Protein AF-A0A816IFF3-F1 (afdb_monomer_lite)

Foldseek 3Di:
DVVVVVVVVVVVVVCCCVVPCVVPVPVVVCVPPDPDDPPPDDDDDPPPDPPPPPPDDDDDDDD

pLDDT: mean 71.09, std 11.72, range [53.28, 90.5]

Structure (mmCIF, N/CA/C/O backbone):
data_AF-A0A816IFF3-F1
#
_entry.id   AF-A0A816IFF3-F1
#
loop_
_atom_site.group_PDB
_atom_site.id
_atom_site.type_symbol
_atom_site.label_atom_id
_atom_site.label_alt_id
_atom_site.label_comp_id
_atom_site.label_asym_id
_atom_site.label_entity_id
_atom_site.label_seq_id
_atom_site.pdbx_PDB_ins_code
_atom_site.Cartn_x
_atom_site.Cartn_y
_atom_site.Cartn_z
_atom_site.occupancy
_atom_site.B_iso_or_equiv
_atom_site.auth_seq_id
_atom_site.auth_comp_id
_atom_site.auth_asym_id
_atom_site.auth_atom_id
_atom_site.pdbx_PDB_model_num
ATOM 1 N N . LYS A 1 1 ? 2.938 -16.177 14.793 1.00 63.16 1 LYS A N 1
ATOM 2 C CA . LYS A 1 1 ? 4.309 -15.615 14.790 1.00 63.16 1 LYS A CA 1
ATOM 3 C C . LYS A 1 1 ? 4.782 -15.287 13.380 1.00 63.16 1 LYS A C 1
ATOM 5 O O . LYS A 1 1 ? 5.398 -14.251 13.239 1.00 63.16 1 LYS A O 1
ATOM 10 N N . GLU A 1 2 ? 4.540 -16.130 12.368 1.00 64.06 2 GLU A N 1
ATOM 11 C CA . GLU A 1 2 ? 4.704 -15.724 10.954 1.00 64.06 2 GLU A CA 1
ATOM 12 C C . GLU A 1 2 ? 3.547 -14.820 10.492 1.00 64.06 2 GLU A C 1
ATOM 14 O O . GLU A 1 2 ? 3.807 -13.754 9.959 1.00 64.06 2 GLU A O 1
ATOM 19 N N . GLU A 1 3 ? 2.300 -15.162 10.841 1.00 69.44 3 GLU A N 1
ATOM 20 C CA . GLU A 1 3 ? 1.106 -14.344 10.548 1.00 69.44 3 GLU A CA 1
ATOM 21 C C . GLU A 1 3 ? 1.192 -12.918 11.126 1.00 69.44 3 GLU A C 1
ATOM 23 O O . GLU A 1 3 ? 0.882 -11.955 10.441 1.00 69.44 3 GLU A O 1
ATOM 28 N N . ASP A 1 4 ? 1.691 -12.761 12.358 1.00 71.25 4 ASP A N 1
ATOM 29 C CA . ASP A 1 4 ? 1.853 -11.441 12.988 1.00 71.25 4 ASP A CA 1
ATOM 30 C C . ASP A 1 4 ? 2.855 -10.545 12.233 1.00 71.25 4 ASP A C 1
ATOM 32 O O . ASP A 1 4 ? 2.708 -9.330 12.226 1.00 71.25 4 ASP A O 1
ATOM 36 N N . VAL A 1 5 ? 3.863 -11.148 11.589 1.00 75.62 5 VAL A N 1
ATOM 37 C CA . VAL A 1 5 ? 4.877 -10.434 10.796 1.00 75.62 5 VAL A CA 1
ATOM 38 C C . VAL A 1 5 ? 4.330 -10.080 9.413 1.00 75.62 5 VAL A C 1
ATOM 40 O O . VAL A 1 5 ? 4.628 -9.008 8.901 1.00 75.62 5 VAL A O 1
ATOM 43 N N . GLU A 1 6 ? 3.511 -10.946 8.808 1.00 76.38 6 GLU A N 1
ATOM 44 C CA . GLU A 1 6 ? 2.814 -10.621 7.556 1.00 76.38 6 GLU A CA 1
ATOM 45 C C . GLU A 1 6 ? 1.838 -9.457 7.750 1.00 76.38 6 GLU A C 1
ATOM 47 O O . GLU A 1 6 ? 1.829 -8.545 6.930 1.00 76.38 6 GLU A O 1
ATOM 52 N N . VAL A 1 7 ? 1.076 -9.438 8.849 1.00 79.81 7 VAL A N 1
ATOM 53 C CA . VAL A 1 7 ? 0.162 -8.326 9.169 1.00 79.81 7 VAL A CA 1
ATOM 54 C C . VAL A 1 7 ? 0.928 -7.011 9.350 1.00 79.81 7 VAL A C 1
ATOM 56 O O . VAL A 1 7 ? 0.551 -6.014 8.747 1.00 79.81 7 VAL A O 1
ATOM 59 N N . GLU A 1 8 ? 2.041 -7.020 10.090 1.00 76.25 8 GLU A N 1
ATOM 60 C CA . GLU A 1 8 ? 2.877 -5.826 10.295 1.00 76.25 8 GLU A CA 1
ATOM 61 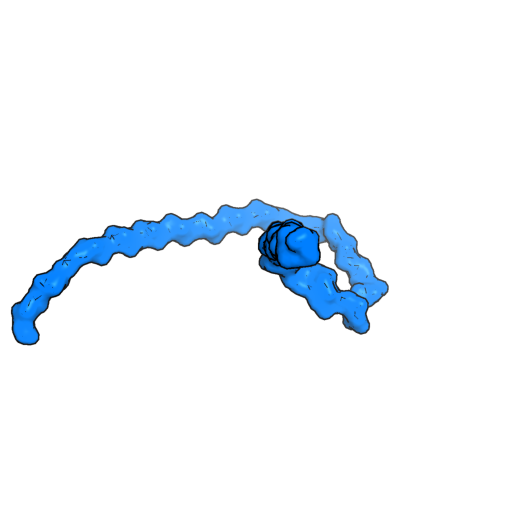C C . GLU A 1 8 ? 3.446 -5.271 8.974 1.00 76.25 8 GLU A C 1
ATOM 63 O O . GLU A 1 8 ? 3.417 -4.064 8.743 1.00 76.25 8 GLU A O 1
ATOM 68 N N . ILE A 1 9 ? 3.898 -6.147 8.067 1.00 80.62 9 ILE A N 1
ATOM 69 C CA . ILE A 1 9 ? 4.397 -5.745 6.740 1.00 80.62 9 ILE A CA 1
ATOM 70 C C . ILE A 1 9 ? 3.254 -5.245 5.843 1.00 80.62 9 ILE A C 1
ATOM 72 O O . ILE A 1 9 ? 3.446 -4.322 5.053 1.00 80.62 9 ILE A O 1
ATOM 76 N N . HIS A 1 10 ? 2.066 -5.851 5.922 1.00 87.56 10 HIS A N 1
ATOM 77 C CA . HIS A 1 10 ? 0.909 -5.413 5.142 1.00 87.56 10 HIS A CA 1
ATOM 78 C C . HIS A 1 10 ? 0.431 -4.020 5.546 1.00 87.56 10 HIS A C 1
ATOM 80 O O . HIS A 1 10 ? 0.071 -3.250 4.656 1.00 87.56 10 HIS A O 1
ATOM 86 N N . ASP A 1 11 ? 0.470 -3.695 6.838 1.00 87.75 11 ASP A N 1
ATOM 87 C CA . ASP A 1 11 ? 0.120 -2.367 7.341 1.00 87.75 11 ASP A CA 1
ATOM 88 C C . ASP A 1 11 ? 1.127 -1.312 6.842 1.00 87.75 11 ASP A C 1
ATOM 90 O O . ASP A 1 11 ? 0.724 -0.305 6.265 1.00 87.75 11 ASP A O 1
ATOM 94 N N . GLU A 1 12 ? 2.434 -1.589 6.925 1.00 87.69 12 GLU A N 1
ATOM 95 C CA . GLU A 1 12 ? 3.480 -0.689 6.405 1.00 87.69 12 GLU A CA 1
ATOM 96 C C . GLU A 1 12 ? 3.352 -0.458 4.889 1.00 87.69 12 GLU A C 1
ATOM 98 O O . GLU A 1 12 ? 3.445 0.670 4.401 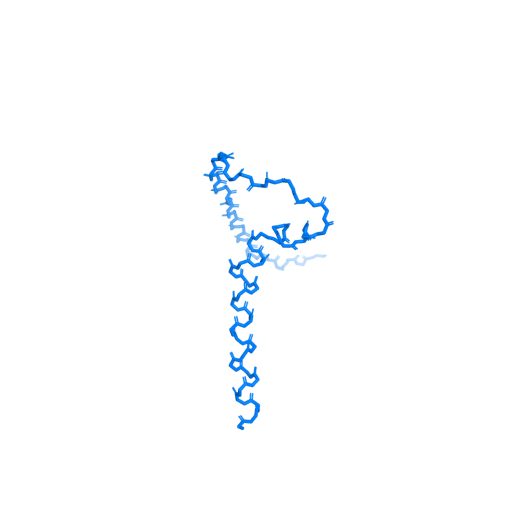1.00 87.69 12 GLU A O 1
ATOM 103 N N . VAL A 1 13 ? 3.101 -1.522 4.121 1.00 90.12 13 VAL A N 1
ATOM 104 C CA . VAL A 1 13 ? 2.894 -1.409 2.671 1.00 90.12 13 VAL A CA 1
ATOM 105 C C . VAL A 1 13 ? 1.607 -0.643 2.366 1.00 90.12 13 VAL A C 1
ATOM 107 O O . VAL A 1 13 ? 1.599 0.166 1.442 1.00 90.12 13 VAL A O 1
ATOM 110 N N . ALA A 1 14 ? 0.526 -0.859 3.116 1.00 90.50 14 ALA A N 1
ATOM 111 C CA . ALA A 1 14 ? -0.721 -0.125 2.924 1.00 90.50 14 ALA A CA 1
ATOM 112 C C . ALA A 1 14 ? -0.532 1.381 3.146 1.00 90.50 14 ALA A C 1
ATOM 114 O O . ALA A 1 14 ? -1.039 2.172 2.345 1.00 90.50 14 ALA A O 1
ATOM 115 N N . ASP A 1 15 ? 0.238 1.762 4.165 1.00 89.50 15 ASP A N 1
ATOM 116 C CA . ASP A 1 15 ? 0.567 3.158 4.447 1.00 89.50 15 ASP A CA 1
ATOM 117 C C . ASP A 1 15 ? 1.393 3.774 3.309 1.00 89.50 15 ASP A C 1
ATOM 119 O O . ASP A 1 15 ? 1.021 4.823 2.789 1.00 89.50 15 ASP A O 1
ATOM 123 N N . ILE A 1 16 ? 2.428 3.084 2.812 1.00 88.75 16 ILE A N 1
ATOM 124 C CA . ILE A 1 16 ? 3.234 3.566 1.673 1.00 88.75 16 ILE A CA 1
ATOM 125 C C . ILE A 1 16 ? 2.377 3.734 0.418 1.00 88.75 16 ILE A C 1
ATOM 127 O O . ILE A 1 16 ? 2.471 4.753 -0.269 1.00 88.75 16 ILE A O 1
ATOM 131 N N . ILE A 1 17 ? 1.536 2.747 0.085 1.00 89.44 17 ILE A N 1
ATOM 132 C CA . ILE A 1 17 ? 0.737 2.873 -1.132 1.00 89.44 17 ILE A CA 1
ATOM 133 C C . ILE A 1 17 ? -0.279 4.012 -0.966 1.00 89.44 17 ILE A C 1
ATOM 135 O O . ILE A 1 17 ? -0.495 4.761 -1.913 1.00 89.44 17 ILE A O 1
ATOM 139 N N . LYS A 1 18 ? -0.874 4.190 0.219 1.00 87.56 18 LYS A N 1
ATOM 140 C CA . LYS A 1 18 ? -1.854 5.254 0.477 1.00 87.56 18 LYS A CA 1
ATOM 141 C C . LYS A 1 18 ? -1.236 6.652 0.468 1.00 87.56 18 LYS A C 1
ATOM 143 O O . LYS A 1 18 ? -1.833 7.558 -0.108 1.00 87.56 18 LYS A O 1
ATOM 148 N N . GLU A 1 19 ? -0.101 6.831 1.130 1.00 86.06 19 GLU A N 1
ATOM 149 C CA . GLU A 1 19 ? 0.487 8.152 1.368 1.00 86.06 19 GLU A CA 1
ATOM 150 C C . GLU A 1 19 ? 1.404 8.617 0.232 1.00 86.06 19 GLU A C 1
ATOM 152 O O . GLU A 1 19 ? 1.503 9.819 0.003 1.00 86.06 19 GLU A O 1
ATOM 157 N N . ASP A 1 20 ? 2.031 7.692 -0.500 1.00 85.50 20 ASP A N 1
ATOM 158 C CA . ASP A 1 20 ? 3.009 8.013 -1.548 1.00 85.50 20 ASP A CA 1
ATOM 159 C C . ASP A 1 20 ? 2.475 7.648 -2.945 1.00 85.50 20 ASP A C 1
ATOM 161 O O . ASP A 1 20 ? 2.113 8.516 -3.746 1.00 85.50 20 ASP A O 1
ATOM 165 N N . LEU A 1 21 ? 2.297 6.350 -3.221 1.00 87.44 21 LEU A N 1
ATOM 166 C CA . LEU A 1 21 ? 1.926 5.876 -4.564 1.00 87.44 21 LEU A CA 1
ATOM 167 C C . LEU A 1 21 ? 0.542 6.360 -5.020 1.00 87.44 21 LEU A C 1
ATOM 169 O O . LEU A 1 21 ? 0.378 6.670 -6.194 1.00 87.44 21 LEU A O 1
ATOM 173 N N . TRP A 1 22 ? -0.472 6.416 -4.152 1.00 88.50 22 TRP A N 1
ATOM 174 C CA . TRP A 1 22 ? -1.808 6.895 -4.537 1.00 88.50 22 TRP A CA 1
ATOM 175 C C . TRP A 1 22 ? -1.905 8.413 -4.603 1.00 88.50 22 TRP A C 1
ATOM 177 O O . TRP A 1 22 ? -2.717 8.914 -5.381 1.00 88.50 22 TRP A O 1
ATOM 187 N N . ALA A 1 23 ? -1.083 9.134 -3.840 1.00 88.56 23 ALA A N 1
ATOM 188 C CA . ALA A 1 23 ? -1.019 10.587 -3.933 1.00 88.56 23 ALA A CA 1
ATOM 189 C C . ALA A 1 23 ? -0.498 11.019 -5.313 1.00 88.56 23 ALA A C 1
ATOM 191 O O . ALA A 1 23 ? -0.993 11.995 -5.877 1.00 88.56 23 ALA A O 1
ATOM 192 N N . ASN A 1 24 ? 0.446 10.263 -5.891 1.00 82.00 24 ASN A N 1
ATOM 193 C CA . ASN A 1 24 ? 0.909 10.488 -7.257 1.00 82.00 24 ASN A CA 1
ATOM 194 C C . ASN A 1 24 ? 1.348 9.181 -7.954 1.00 82.00 24 ASN A C 1
ATOM 196 O O . ASN A 1 24 ? 2.533 8.870 -8.013 1.00 82.00 24 ASN A O 1
ATOM 200 N N . PRO A 1 25 ? 0.423 8.404 -8.546 1.00 85.62 25 PRO A N 1
ATOM 201 C CA . PRO A 1 25 ? 0.765 7.107 -9.141 1.00 85.62 25 PRO A CA 1
ATOM 202 C C . PRO A 1 25 ? 1.592 7.230 -10.425 1.00 85.62 25 PRO A C 1
ATOM 204 O O . PRO A 1 25 ? 2.208 6.257 -10.860 1.00 85.62 25 PRO A O 1
ATOM 207 N N . LEU A 1 26 ? 1.608 8.412 -11.047 1.00 80.69 26 LEU A N 1
ATOM 208 C CA . LEU A 1 26 ? 2.295 8.658 -12.312 1.00 80.69 26 LEU A CA 1
ATOM 209 C C . LEU A 1 26 ? 3.809 8.839 -12.147 1.00 80.69 26 LEU A C 1
ATOM 211 O O . LEU A 1 26 ? 4.540 8.500 -13.078 1.00 80.69 26 LEU A O 1
ATOM 215 N N . THR A 1 27 ? 4.283 9.287 -10.977 1.00 79.31 27 THR A N 1
ATOM 216 C CA . THR A 1 27 ? 5.726 9.442 -10.689 1.00 79.31 27 THR A CA 1
ATOM 217 C C . THR A 1 27 ? 6.471 8.115 -10.783 1.00 79.31 27 THR A C 1
ATOM 219 O O . THR A 1 27 ? 7.610 8.074 -11.236 1.00 79.31 27 THR A O 1
ATOM 222 N N . TYR A 1 28 ? 5.816 7.011 -10.422 1.00 77.06 28 TYR A N 1
ATOM 223 C CA . TYR A 1 28 ? 6.408 5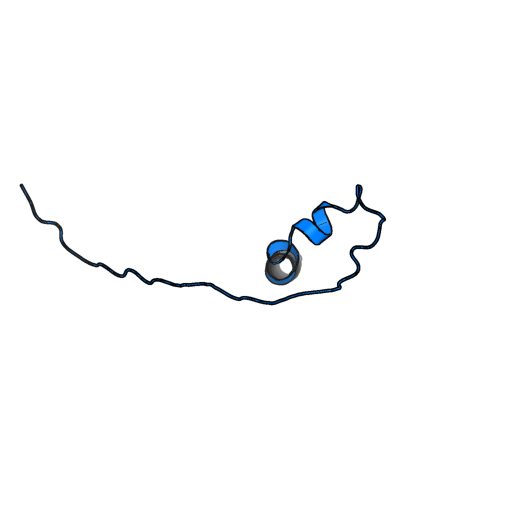.673 -10.460 1.00 77.06 28 TYR A CA 1
ATOM 224 C C . TYR A 1 28 ? 6.011 4.862 -11.699 1.00 77.06 28 TYR A C 1
ATOM 226 O O . TYR A 1 28 ? 6.722 3.923 -12.067 1.00 77.06 28 TYR A O 1
ATOM 234 N N . PHE A 1 29 ? 4.898 5.210 -12.356 1.00 73.81 29 PHE A N 1
ATOM 235 C CA . PHE A 1 29 ? 4.399 4.516 -13.549 1.00 73.81 29 PHE A CA 1
ATOM 236 C C . PHE A 1 29 ? 5.262 4.771 -14.799 1.00 73.81 29 PHE A C 1
ATOM 238 O O . PHE A 1 29 ? 5.359 3.895 -15.657 1.00 73.81 29 PHE A O 1
ATOM 245 N N . ASN A 1 30 ? 5.944 5.919 -14.884 1.00 63.91 30 ASN A N 1
ATOM 246 C CA . ASN A 1 30 ? 6.755 6.314 -16.048 1.00 63.91 30 ASN A CA 1
ATOM 247 C C . ASN A 1 30 ? 8.244 5.899 -15.981 1.00 63.91 30 ASN A C 1
ATOM 249 O O . ASN A 1 30 ? 9.049 6.361 -16.786 1.00 63.91 30 ASN A O 1
ATOM 253 N N . ASN A 1 31 ? 8.622 4.975 -15.092 1.00 61.78 31 ASN A N 1
ATOM 254 C CA . ASN A 1 31 ? 10.020 4.576 -14.848 1.00 61.78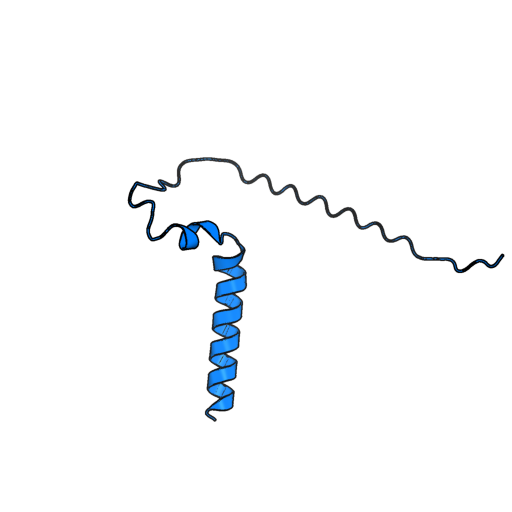 31 ASN A CA 1
ATOM 255 C C . ASN A 1 31 ? 10.739 3.790 -15.980 1.00 61.78 31 ASN A C 1
ATOM 257 O O . ASN A 1 31 ? 11.872 3.363 -15.779 1.00 61.78 31 ASN A O 1
ATOM 261 N N . GLU A 1 32 ? 10.141 3.585 -17.162 1.00 58.81 32 GLU A N 1
ATOM 262 C CA . GLU A 1 32 ? 10.841 3.002 -18.335 1.00 58.81 32 GLU A CA 1
ATOM 263 C C . GLU A 1 32 ? 10.747 3.872 -19.608 1.00 58.81 32 GLU A C 1
ATOM 265 O O . GLU A 1 32 ? 11.290 3.500 -20.647 1.00 58.81 32 GLU A O 1
ATOM 270 N N . ALA A 1 33 ? 10.084 5.035 -19.563 1.00 57.72 33 ALA A N 1
ATOM 271 C CA . ALA A 1 33 ? 9.868 5.854 -20.764 1.00 57.72 33 ALA A CA 1
ATOM 272 C C . ALA A 1 33 ? 10.479 7.261 -20.724 1.00 57.72 33 ALA A C 1
ATOM 274 O O . ALA A 1 33 ? 10.576 7.861 -21.789 1.00 57.72 33 ALA A O 1
ATOM 275 N N . ASP A 1 34 ? 10.913 7.765 -19.566 1.00 58.59 34 ASP A N 1
ATOM 276 C CA . ASP A 1 34 ? 11.335 9.164 -19.440 1.00 58.59 34 ASP A CA 1
ATOM 277 C C . ASP A 1 34 ? 12.546 9.291 -18.493 1.00 58.59 34 ASP A C 1
ATOM 279 O O . ASP A 1 34 ? 12.444 9.690 -17.338 1.00 58.59 34 ASP A O 1
ATOM 283 N N . GLU A 1 35 ? 13.730 8.907 -18.983 1.00 58.38 35 GLU A N 1
ATOM 284 C CA . GLU A 1 35 ? 15.024 9.257 -18.366 1.00 58.38 35 GLU A CA 1
ATOM 285 C C . GLU A 1 35 ? 15.437 10.715 -18.698 1.00 58.38 35 GLU A C 1
ATOM 287 O O . GLU A 1 35 ? 16.622 10.992 -18.882 1.00 58.38 35 GLU A O 1
ATOM 292 N N . GLU A 1 36 ? 14.495 11.65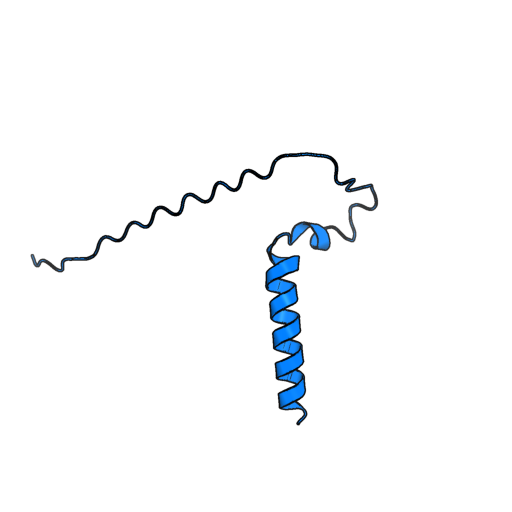4 -18.825 1.00 58.34 36 GLU A N 1
ATOM 293 C CA . GLU A 1 36 ? 14.793 13.079 -19.035 1.00 58.34 36 GLU A CA 1
ATOM 294 C C . GLU A 1 36 ? 14.020 13.920 -18.007 1.00 58.34 36 GLU A C 1
ATOM 296 O O . GLU A 1 36 ? 12.844 14.204 -18.181 1.00 58.34 36 GLU A O 1
ATOM 301 N N . ASP A 1 37 ? 14.707 14.254 -16.908 1.00 58.47 37 ASP A N 1
ATOM 302 C CA . ASP A 1 37 ? 14.431 15.374 -15.995 1.00 58.47 37 ASP A CA 1
ATOM 303 C C . ASP A 1 37 ? 12.947 15.755 -15.785 1.00 58.47 37 ASP A C 1
ATOM 305 O O . ASP A 1 37 ? 12.460 16.751 -16.322 1.00 58.47 37 ASP A O 1
ATOM 309 N N . PHE A 1 38 ? 12.254 15.059 -14.875 1.00 57.16 38 PHE A N 1
ATOM 310 C CA . PHE A 1 38 ? 11.208 15.721 -14.082 1.00 57.16 38 PHE A CA 1
ATOM 311 C C . PHE A 1 38 ? 11.902 16.633 -13.062 1.00 57.16 38 PHE A C 1
ATOM 313 O O . PHE A 1 38 ? 11.990 16.316 -11.875 1.00 57.16 38 PHE A O 1
ATOM 320 N N . ASP A 1 39 ? 12.481 17.725 -13.561 1.00 55.50 39 ASP A N 1
ATOM 321 C CA . ASP A 1 39 ? 12.933 18.831 -12.729 1.00 55.50 39 ASP A CA 1
ATOM 322 C C . ASP A 1 39 ? 11.674 19.495 -12.158 1.00 55.50 39 ASP A C 1
ATOM 324 O O . ASP A 1 39 ? 10.811 19.994 -12.883 1.00 55.50 39 ASP A O 1
ATOM 328 N N . ASP A 1 40 ? 11.540 19.366 -10.843 1.00 62.56 40 ASP A N 1
ATOM 329 C CA . ASP A 1 40 ? 10.468 19.878 -9.997 1.00 62.56 40 ASP A CA 1
ATOM 330 C C . ASP A 1 40 ? 10.571 21.420 -9.944 1.00 62.56 40 ASP A C 1
ATOM 332 O O . ASP A 1 40 ? 10.994 22.002 -8.945 1.00 62.56 40 ASP A O 1
ATOM 336 N N . GLU A 1 41 ? 10.260 22.101 -11.049 1.00 60.12 41 GLU A N 1
ATOM 337 C CA . GLU A 1 41 ? 10.063 23.554 -11.079 1.00 60.12 41 GLU A CA 1
ATOM 338 C C . GLU A 1 41 ? 8.604 23.886 -11.419 1.00 60.12 41 GLU A C 1
ATOM 340 O O . GLU A 1 41 ? 8.173 23.734 -12.562 1.00 60.12 41 GLU A O 1
ATOM 345 N N . ASP A 1 42 ? 7.920 24.457 -10.415 1.00 53.28 42 ASP A N 1
ATOM 346 C CA . ASP A 1 42 ? 6.682 25.249 -10.521 1.00 53.28 42 ASP A CA 1
ATOM 347 C C . ASP A 1 42 ? 5.401 24.426 -10.822 1.00 53.28 42 ASP A C 1
ATOM 349 O O . ASP A 1 42 ? 5.376 23.519 -11.640 1.00 53.28 42 ASP A O 1
ATOM 353 N N . ASP A 1 43 ? 4.235 24.666 -10.234 1.00 53.44 43 ASP A N 1
ATOM 354 C CA . ASP A 1 43 ? 3.742 25.816 -9.495 1.00 53.44 43 ASP A CA 1
ATOM 355 C C . ASP A 1 43 ? 2.405 25.407 -8.836 1.00 53.44 43 ASP A C 1
ATOM 357 O O . ASP A 1 43 ? 1.713 24.503 -9.309 1.00 53.44 43 ASP A O 1
ATOM 361 N N . GLU A 1 44 ? 2.029 26.112 -7.772 1.00 55.88 44 GLU A N 1
ATOM 362 C CA . GLU A 1 44 ? 0.646 26.243 -7.285 1.00 55.88 44 GLU A CA 1
ATOM 363 C C . GLU A 1 44 ? -0.123 24.966 -6.873 1.00 55.88 44 GLU A C 1
ATOM 365 O O . GLU A 1 44 ? -0.955 24.400 -7.581 1.00 55.88 44 GLU A O 1
ATOM 370 N N . ARG A 1 45 ? 0.021 24.625 -5.585 1.00 60.19 45 ARG A N 1
ATOM 371 C CA . ARG A 1 45 ? -1.040 23.940 -4.837 1.00 60.19 45 ARG A CA 1
ATOM 372 C C . ARG A 1 45 ? -2.306 24.807 -4.830 1.00 60.19 45 ARG A C 1
ATOM 374 O O . ARG A 1 45 ? -2.438 25.690 -3.982 1.00 60.19 45 ARG A O 1
ATOM 381 N N . GLU A 1 46 ? -3.253 24.531 -5.718 1.00 59.09 46 GLU A N 1
ATOM 382 C CA . GLU A 1 46 ? -4.657 24.887 -5.502 1.00 59.09 46 GLU A CA 1
ATOM 383 C C . GLU A 1 46 ? -5.407 23.634 -5.040 1.00 59.09 46 GLU A C 1
ATOM 385 O O . GLU A 1 46 ? -5.892 22.822 -5.826 1.00 59.09 46 GLU A O 1
ATOM 390 N N . GLU A 1 47 ? -5.459 23.458 -3.721 1.00 62.81 47 GLU A N 1
ATOM 391 C CA . GLU A 1 47 ? -6.311 22.466 -3.069 1.00 62.81 47 GLU A CA 1
ATOM 392 C C . GLU A 1 47 ? -7.762 22.960 -3.149 1.00 62.81 47 GLU A C 1
ATOM 394 O O . GLU A 1 47 ? -8.262 23.655 -2.267 1.00 62.81 47 GLU A O 1
ATOM 399 N N . GLY A 1 48 ? -8.407 22.672 -4.278 1.00 59.88 48 GLY A N 1
ATOM 400 C CA . GLY A 1 48 ? -9.813 22.959 -4.533 1.00 59.88 48 GLY A CA 1
ATOM 401 C C . GLY A 1 48 ? -10.686 21.722 -4.352 1.00 59.88 48 GLY A C 1
ATOM 402 O O . GLY A 1 48 ? -11.316 21.289 -5.313 1.00 59.88 48 GLY A O 1
ATOM 403 N N . ASP A 1 49 ? -10.731 21.152 -3.147 1.00 66.81 49 ASP A N 1
ATOM 404 C CA . ASP A 1 49 ? -11.736 20.141 -2.798 1.00 66.81 49 ASP A CA 1
ATOM 405 C C . ASP A 1 49 ? -12.971 20.853 -2.226 1.00 66.81 49 ASP A C 1
ATOM 407 O O . ASP A 1 49 ? -13.003 21.296 -1.076 1.00 66.81 49 ASP A O 1
ATOM 411 N N . SER A 1 50 ? -13.963 21.084 -3.088 1.00 63.25 50 SER A N 1
ATOM 412 C CA . SER A 1 50 ? -15.292 21.527 -2.660 1.00 63.25 50 SER A CA 1
ATOM 413 C C . SER A 1 50 ? -16.078 20.300 -2.210 1.00 63.25 50 SER A C 1
ATOM 415 O O . SER A 1 50 ? -16.760 19.672 -3.017 1.00 63.25 50 SER A O 1
ATOM 417 N N . ASP A 1 51 ? -15.959 19.968 -0.928 1.00 67.44 51 ASP A N 1
ATOM 418 C CA . ASP A 1 51 ? -16.800 18.987 -0.241 1.00 67.44 51 ASP A CA 1
ATOM 419 C C . ASP A 1 51 ? -18.195 19.617 -0.034 1.00 67.44 51 ASP A C 1
ATOM 421 O O . ASP A 1 51 ? -18.484 20.251 0.983 1.00 67.44 51 ASP A O 1
ATOM 425 N N . GLU A 1 52 ? -19.043 19.564 -1.067 1.00 65.06 52 GLU A N 1
ATOM 426 C CA . GLU A 1 52 ? -20.475 19.854 -0.928 1.00 65.06 52 GLU A CA 1
ATOM 427 C C . GLU A 1 52 ? -21.157 18.588 -0.390 1.00 65.06 52 GLU A C 1
ATOM 429 O O . GLU A 1 52 ? -21.583 17.703 -1.135 1.00 65.06 52 GLU A O 1
ATOM 434 N N . ASP A 1 53 ? -21.191 18.516 0.937 1.00 66.38 53 ASP A N 1
ATOM 435 C CA . ASP A 1 53 ? -22.017 17.631 1.756 1.00 66.38 53 ASP A CA 1
ATOM 436 C C . ASP A 1 53 ? -23.511 17.916 1.490 1.00 66.38 53 ASP A C 1
ATOM 438 O O . ASP A 1 53 ? -24.126 18.753 2.152 1.00 66.38 53 ASP A O 1
ATOM 442 N N . ASP A 1 54 ? -24.103 17.266 0.480 1.00 67.12 54 ASP A N 1
ATOM 443 C CA . ASP A 1 54 ? -25.562 17.271 0.270 1.00 67.12 54 ASP A CA 1
ATOM 444 C C . ASP A 1 54 ? -26.200 16.122 1.067 1.00 67.12 54 ASP A C 1
ATOM 446 O O . ASP A 1 54 ? -26.591 15.073 0.545 1.00 67.12 54 ASP A O 1
ATOM 450 N N . ASP A 1 55 ? -26.266 16.337 2.381 1.00 70.94 55 ASP A N 1
ATOM 451 C CA . ASP A 1 55 ? -27.105 15.595 3.315 1.00 70.94 55 ASP A CA 1
ATOM 452 C C . ASP A 1 55 ? -28.577 15.985 3.071 1.00 70.94 55 ASP A C 1
ATOM 454 O O . ASP A 1 55 ? -29.068 17.023 3.527 1.00 70.94 55 ASP A O 1
ATOM 458 N N . ALA A 1 56 ? -29.294 15.162 2.302 1.00 68.25 56 ALA A N 1
ATOM 459 C CA . ALA A 1 56 ? -30.745 15.256 2.152 1.00 68.25 56 ALA A CA 1
ATOM 460 C C . ALA A 1 56 ? -31.417 13.914 2.480 1.00 68.25 56 ALA A C 1
ATOM 462 O O . ALA A 1 56 ? -31.797 13.120 1.616 1.00 68.25 56 ALA A O 1
ATOM 463 N N . GLU A 1 57 ? -31.567 13.69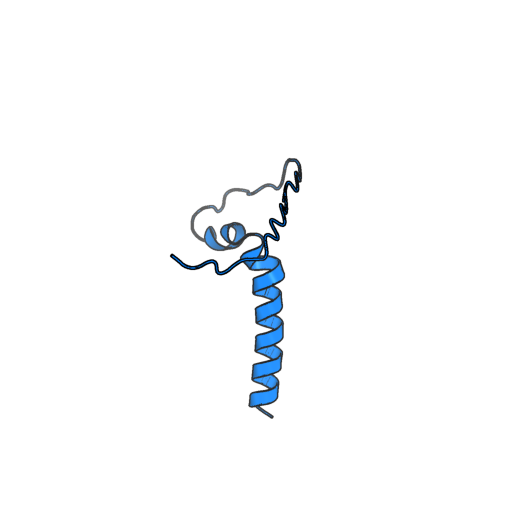3 3.783 1.00 71.69 57 GLU A N 1
ATOM 464 C CA . GLU A 1 57 ? -32.454 12.724 4.423 1.00 71.69 57 GLU A CA 1
ATOM 465 C C . GLU A 1 57 ? -33.942 12.955 4.055 1.00 71.69 57 GLU A C 1
ATOM 467 O O . GLU A 1 57 ? -34.471 14.054 4.222 1.00 71.69 57 GLU A O 1
ATOM 472 N N . GLY A 1 58 ? -34.650 11.878 3.688 1.00 62.31 58 GLY A N 1
ATOM 473 C CA . GLY A 1 58 ? -36.087 11.704 3.970 1.00 62.31 58 GLY A CA 1
ATOM 474 C C . GLY A 1 58 ? -37.097 12.048 2.863 1.00 62.31 58 GLY A C 1
ATOM 475 O O . GLY A 1 58 ? -37.347 13.204 2.554 1.00 62.31 58 GLY A O 1
ATOM 476 N N . GLU A 1 59 ? -37.800 11.045 2.330 1.00 62.66 59 GLU A N 1
ATOM 477 C CA . GLU A 1 59 ? -39.075 10.546 2.885 1.00 62.66 59 GLU A CA 1
ATOM 478 C C . GLU A 1 59 ? -39.721 9.573 1.876 1.00 62.66 59 GLU A C 1
ATOM 480 O O . GLU A 1 59 ? -39.986 9.905 0.722 1.00 62.66 59 GLU A O 1
ATOM 485 N N . ASP A 1 60 ? -39.948 8.344 2.335 1.00 69.94 60 ASP A N 1
ATOM 486 C CA . ASP A 1 60 ? -40.835 7.352 1.729 1.00 69.94 60 ASP A CA 1
ATOM 487 C C . ASP A 1 60 ? -42.277 7.892 1.767 1.00 69.94 60 ASP A C 1
ATOM 489 O O . ASP A 1 60 ? -42.828 8.127 2.841 1.00 69.94 60 ASP A O 1
ATOM 493 N N . GLY A 1 61 ? -42.863 8.142 0.594 1.00 68.00 61 GLY A N 1
ATOM 494 C CA . GLY A 1 61 ? -44.212 8.683 0.442 1.00 68.00 61 GLY A CA 1
ATOM 495 C C . GLY A 1 61 ? -44.935 8.010 -0.721 1.00 68.00 61 GLY A C 1
ATOM 496 O O . GLY A 1 61 ? -44.599 8.215 -1.882 1.00 68.00 61 GLY A O 1
ATOM 497 N N . GLU A 1 62 ? -45.900 7.171 -0.366 1.00 66.25 62 GLU A N 1
ATOM 498 C CA . GLU A 1 62 ? -46.682 6.263 -1.205 1.00 66.25 62 GLU A CA 1
ATOM 499 C C . GLU A 1 62 ? -47.577 6.963 -2.251 1.00 66.25 62 GLU A C 1
ATOM 501 O O . GLU A 1 62 ? -48.338 7.862 -1.892 1.00 66.25 62 GLU A O 1
ATOM 506 N N . GLU A 1 63 ? -47.591 6.463 -3.499 1.00 56.38 63 GLU A N 1
ATOM 507 C CA . GLU A 1 63 ? -48.783 6.387 -4.378 1.00 56.38 63 GLU A CA 1
ATOM 508 C C . GLU A 1 63 ? -48.643 5.370 -5.528 1.00 56.38 63 GLU A C 1
ATOM 510 O O . GLU A 1 63 ? -47.562 5.282 -6.155 1.00 56.38 63 GLU A O 1
#

Sequence (63 aa):
KEEDVEVEIHDEVADIIKEDLWANPLTYFNNEADEEDFDDEDDEREEGDSDEDDDAEGEDGEE

Secondary structure (DSSP, 8-state):
--HHHHHHHHHHHHHHIIIIITT-HHHHHTTTT--S---------------------------

Organism: Brassica napus (NCBI:txid3708)

Radius of gyration: 21.62 Å; chains: 1; bounding box: 64×42×36 Å